Protein AF-A0A7Z7FRH4-F1 (afdb_monomer)

Secondary structure (DSSP, 8-state):
---SSPPPPS-TT--S-HHHHHHHHHHHTT---TT-SS-SSPPPHHHHHHHHHHHHTT--SPPPTT--HHHHHHHHHHHHHHH-HHHHH-SS---PPPTT-HHHHHHHHHHHHHHHHSSHHHHHHHHHHTT------

Organism: NCBI:txid1245441

InterPro domains:
  IPR001638 Solute-binding protein family 3/N-terminal domain of MltF [PF00497] (50-130)
  IPR015421 Pyridoxal phosphate-dependent transferase, major domain [G3DSA:3.40.640.10] (44-85)
  IPR015422 Pyridoxal phosphate-dependent transferase, small domain [G3DSA:3.90.1150.10] (22-43)
  IPR015424 Pyridoxal phosphate-dependent transferase [SSF53383] (10-85)

Mean predicted aligned error: 12.57 Å

Solvent-accessible surface area (backbone atoms only — not comparable to full-atom values): 8942 Å² total; per-residue (Å²): 138,81,75,98,65,80,84,80,65,95,65,79,81,66,79,81,55,68,66,58,56,52,52,50,53,23,60,77,65,74,44,87,70,84,78,61,95,63,82,95,69,84,75,64,65,70,56,55,52,50,50,55,49,40,53,73,70,62,68,76,64,86,65,54,94,92,48,52,65,68,61,53,51,54,49,51,50,50,45,30,69,78,67,42,42,46,78,78,52,45,90,73,92,66,82,91,73,68,89,88,47,62,69,61,50,51,52,50,54,52,52,53,52,50,38,65,74,69,43,51,54,58,55,51,32,44,74,78,51,49,90,53,85,79,74,82,130

Nearest PDB structures (foldseek):
  1u08-assembly1_A  TM=9.508E-01  e=5.634E-04  Escherichia coli

pLDDT: mean 85.14, std 12.74, range [41.38, 98.38]

Structure (mmCIF, N/CA/C/O backbone):
data_AF-A0A7Z7FRH4-F1
#
_entry.id   AF-A0A7Z7FRH4-F1
#
loop_
_atom_site.group_PDB
_atom_site.id
_atom_site.type_symbol
_atom_site.label_atom_id
_atom_site.label_alt_id
_atom_site.label_comp_id
_atom_site.label_asym_id
_atom_site.label_entity_id
_atom_site.label_seq_id
_atom_site.pdbx_PDB_ins_code
_atom_site.Cartn_x
_atom_site.Cartn_y
_atom_site.Cartn_z
_atom_site.occupancy
_atom_site.B_iso_or_equiv
_atom_site.auth_seq_id
_atom_site.auth_comp_id
_atom_site.auth_asym_id
_atom_site.auth_atom_id
_atom_site.pdbx_PDB_model_n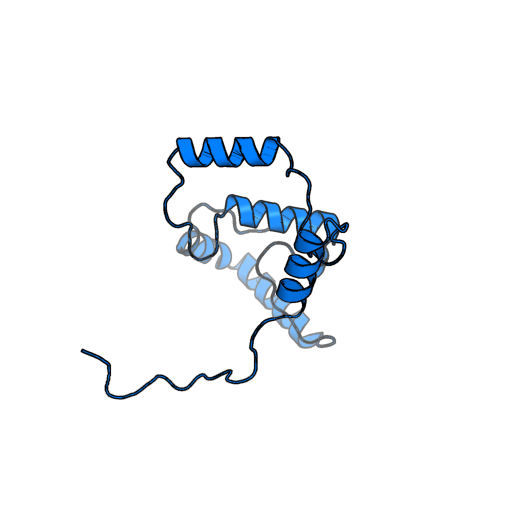um
ATOM 1 N N . MET A 1 1 ? 41.164 -10.348 5.155 1.00 49.09 1 MET A N 1
ATOM 2 C CA . MET A 1 1 ? 40.715 -11.434 6.054 1.00 49.09 1 MET A CA 1
ATOM 3 C C . MET A 1 1 ? 39.504 -12.111 5.427 1.00 49.09 1 MET A C 1
ATOM 5 O O . MET A 1 1 ? 38.505 -11.434 5.229 1.00 49.09 1 MET A O 1
ATOM 9 N N . ARG A 1 2 ? 39.592 -13.393 5.044 1.00 51.16 2 ARG A N 1
ATOM 10 C CA . ARG A 1 2 ? 38.414 -14.201 4.672 1.00 51.16 2 ARG A CA 1
ATOM 11 C C . ARG A 1 2 ? 37.950 -14.935 5.934 1.00 51.16 2 ARG A C 1
ATOM 13 O O . ARG A 1 2 ? 38.787 -15.520 6.613 1.00 51.16 2 ARG A O 1
ATOM 20 N N . SER A 1 3 ? 36.664 -14.834 6.273 1.00 68.31 3 SER A N 1
ATOM 21 C CA . SER A 1 3 ? 36.065 -15.547 7.413 1.00 68.31 3 SER A CA 1
ATOM 22 C C . SER A 1 3 ? 36.311 -17.055 7.285 1.00 68.31 3 SER A C 1
ATOM 24 O O . SER A 1 3 ? 36.199 -17.596 6.187 1.00 68.31 3 SER A O 1
ATOM 26 N N . ALA A 1 4 ? 36.630 -17.727 8.397 1.00 73.44 4 ALA A N 1
ATOM 27 C CA . ALA A 1 4 ? 36.929 -19.164 8.454 1.00 73.44 4 ALA A CA 1
ATOM 28 C C . ALA A 1 4 ? 35.704 -20.070 8.211 1.00 73.44 4 ALA A C 1
ATOM 30 O O . ALA A 1 4 ? 35.839 -21.286 8.128 1.00 73.44 4 ALA A O 1
ATOM 31 N N . THR A 1 5 ? 34.508 -19.493 8.086 1.00 77.25 5 THR A N 1
ATOM 32 C CA . THR A 1 5 ? 33.268 -20.210 7.778 1.00 77.25 5 THR A CA 1
ATOM 33 C C . THR A 1 5 ? 32.476 -19.439 6.729 1.00 77.25 5 THR A C 1
ATOM 35 O O . THR A 1 5 ? 32.120 -18.274 6.920 1.00 77.25 5 THR A O 1
ATOM 38 N N . ALA A 1 6 ? 32.220 -20.087 5.591 1.00 78.56 6 ALA A N 1
ATOM 39 C CA . ALA A 1 6 ? 31.243 -19.597 4.631 1.00 78.56 6 ALA A CA 1
ATOM 40 C C . ALA A 1 6 ? 29.837 -19.827 5.217 1.00 78.56 6 ALA A C 1
ATOM 42 O O . ALA A 1 6 ? 29.570 -20.926 5.712 1.00 78.56 6 ALA A O 1
ATOM 43 N N . PRO A 1 7 ? 28.942 -18.823 5.206 1.00 82.50 7 PRO A N 1
ATOM 44 C CA . PRO A 1 7 ? 27.584 -19.010 5.697 1.00 82.50 7 PRO A CA 1
ATOM 45 C C . PRO A 1 7 ? 26.859 -20.045 4.828 1.00 82.50 7 PRO A C 1
ATOM 47 O O . PRO A 1 7 ? 26.822 -19.924 3.605 1.00 82.50 7 PRO A O 1
ATOM 50 N N . CYS A 1 8 ? 26.282 -21.067 5.463 1.00 87.38 8 CYS A N 1
ATOM 51 C CA . CYS A 1 8 ? 25.450 -22.048 4.773 1.00 87.38 8 CYS A CA 1
ATOM 52 C C . CYS A 1 8 ? 24.086 -21.423 4.448 1.00 87.38 8 CYS A C 1
ATOM 54 O O . CYS A 1 8 ? 23.425 -20.871 5.333 1.00 87.38 8 CYS A O 1
ATOM 56 N N . SER A 1 9 ? 23.669 -21.491 3.181 1.00 89.50 9 SER A N 1
ATOM 57 C CA . SER A 1 9 ? 22.365 -20.973 2.765 1.00 89.50 9 SER A CA 1
ATOM 58 C C . SER A 1 9 ? 21.241 -21.809 3.375 1.00 89.50 9 SER A C 1
ATOM 60 O O . SER A 1 9 ? 21.254 -23.034 3.298 1.00 89.50 9 SER A O 1
ATOM 62 N N . LYS A 1 10 ? 20.215 -21.143 3.916 1.00 93.44 10 LYS A N 1
ATOM 63 C CA . LYS A 1 10 ? 18.950 -21.798 4.295 1.00 93.44 10 LYS A CA 1
ATOM 64 C C . LYS A 1 10 ? 18.085 -22.171 3.082 1.00 93.44 10 LYS A C 1
ATOM 66 O O . LYS A 1 10 ? 17.072 -22.837 3.254 1.00 93.44 10 LYS A O 1
ATOM 71 N N . LEU A 1 11 ? 18.458 -21.697 1.894 1.00 93.31 11 LEU A N 1
ATOM 72 C CA . LEU A 1 11 ? 17.781 -21.908 0.617 1.00 93.31 11 LEU A CA 1
ATOM 73 C C . LEU A 1 11 ? 18.853 -22.185 -0.457 1.00 93.31 11 LEU A C 1
ATOM 75 O O . LEU A 1 11 ? 19.160 -21.293 -1.248 1.00 93.31 11 LEU A O 1
ATOM 79 N N . PRO A 1 12 ? 19.523 -23.352 -0.438 1.00 90.75 12 PRO A N 1
ATOM 80 C CA . PRO A 1 12 ? 20.623 -23.629 -1.366 1.00 90.75 12 PRO A CA 1
ATOM 81 C C . PRO A 1 12 ? 20.161 -23.749 -2.829 1.00 90.75 12 PRO A C 1
ATOM 83 O O . PRO A 1 12 ? 20.930 -23.419 -3.725 1.00 90.75 12 PRO A O 1
ATOM 86 N N . ASP A 1 13 ? 18.898 -24.123 -3.063 1.00 90.06 13 ASP A N 1
ATOM 87 C CA . ASP A 1 13 ? 18.415 -24.531 -4.391 1.00 90.06 13 ASP A CA 1
ATOM 88 C C . ASP A 1 13 ? 17.539 -23.489 -5.116 1.00 90.06 13 ASP A C 1
ATOM 90 O O . ASP A 1 13 ? 17.054 -23.753 -6.211 1.00 90.06 13 ASP A O 1
ATOM 94 N N . VAL A 1 14 ? 17.293 -22.304 -4.536 1.00 89.31 14 VAL A N 1
ATOM 95 C CA . VAL A 1 14 ? 16.349 -21.325 -5.131 1.00 89.31 14 VAL A CA 1
ATOM 96 C C . VAL A 1 14 ? 16.890 -20.613 -6.376 1.00 89.31 14 VAL A C 1
ATOM 98 O O . VAL A 1 14 ? 16.093 -20.190 -7.207 1.00 89.31 14 VAL A O 1
ATOM 101 N N . GLY A 1 15 ? 18.218 -20.519 -6.523 1.00 86.69 15 GLY A N 1
ATOM 102 C CA . GLY A 1 15 ? 18.896 -20.056 -7.740 1.00 86.69 15 GLY A CA 1
ATOM 103 C C . GLY A 1 15 ? 18.320 -18.786 -8.393 1.00 86.69 15 GLY A C 1
ATOM 104 O O . GLY A 1 15 ? 17.819 -17.881 -7.725 1.00 86.69 15 GLY A O 1
ATOM 105 N N . THR A 1 16 ? 18.428 -18.719 -9.723 1.00 90.06 16 THR A N 1
ATOM 106 C CA . THR A 1 16 ? 17.837 -17.669 -10.571 1.00 90.06 16 THR A CA 1
ATOM 107 C C . THR A 1 16 ? 16.410 -18.050 -10.956 1.00 90.06 16 THR A C 1
ATOM 109 O O . THR A 1 16 ? 16.146 -19.196 -11.316 1.00 90.06 16 THR A O 1
ATOM 112 N N . THR A 1 17 ? 15.481 -17.091 -10.940 1.00 92.38 17 THR A N 1
ATOM 113 C CA . THR A 1 17 ? 14.088 -17.343 -11.335 1.00 92.38 17 THR A CA 1
ATOM 114 C C . THR A 1 17 ? 13.897 -17.253 -12.851 1.00 92.38 17 THR A C 1
ATOM 116 O O . THR A 1 17 ? 14.580 -16.497 -13.543 1.00 92.38 17 THR A O 1
ATOM 119 N N . ILE A 1 18 ? 12.908 -17.984 -13.376 1.00 92.50 18 ILE A N 1
ATOM 120 C CA . ILE A 1 18 ? 12.565 -17.983 -14.809 1.00 92.50 18 ILE A CA 1
ATOM 121 C C . ILE A 1 18 ? 12.225 -16.583 -15.351 1.00 92.50 18 ILE A C 1
ATOM 123 O O . ILE A 1 18 ? 12.494 -16.297 -16.513 1.00 92.50 18 ILE A O 1
ATOM 127 N N . PHE A 1 19 ? 11.701 -15.689 -14.504 1.00 93.38 19 PHE A N 1
ATOM 128 C CA . PHE A 1 19 ? 11.371 -14.307 -14.868 1.00 93.38 19 PHE A CA 1
ATOM 129 C C . PHE A 1 19 ? 12.604 -13.501 -15.290 1.00 93.38 19 PHE A C 1
ATOM 131 O O . PHE A 1 19 ? 12.517 -12.676 -16.196 1.00 93.38 19 PHE A O 1
ATOM 138 N N . ILE A 1 20 ? 13.759 -13.759 -14.666 1.00 92.19 20 ILE A N 1
ATOM 139 C CA . ILE A 1 20 ? 15.025 -13.114 -15.034 1.00 92.19 20 ILE A CA 1
ATOM 140 C C . ILE A 1 20 ? 15.495 -13.646 -16.390 1.00 92.19 20 ILE A C 1
ATOM 142 O O . ILE A 1 20 ? 15.820 -12.863 -17.277 1.00 92.19 20 ILE A O 1
ATOM 146 N N . VAL A 1 21 ? 15.476 -14.972 -16.564 1.00 93.88 21 VAL A N 1
ATOM 147 C CA . VAL A 1 21 ? 15.944 -15.637 -17.790 1.00 93.88 21 VAL A CA 1
ATOM 148 C C . VAL A 1 21 ? 15.111 -15.214 -19.001 1.00 93.88 21 VAL A C 1
ATOM 150 O O . VAL A 1 21 ? 15.666 -14.779 -20.005 1.00 93.88 21 VAL A O 1
ATOM 153 N N . ILE A 1 22 ? 13.780 -15.282 -18.904 1.00 93.81 22 ILE A N 1
ATOM 154 C CA . ILE A 1 22 ? 12.887 -14.879 -20.000 1.00 93.81 22 ILE A CA 1
ATOM 155 C C . ILE A 1 22 ? 12.976 -13.376 -20.259 1.00 93.81 22 ILE A C 1
ATOM 157 O O . ILE A 1 22 ? 12.980 -12.973 -21.418 1.00 93.81 22 ILE A O 1
ATOM 161 N N . GLY A 1 23 ? 13.080 -12.550 -19.214 1.00 92.69 23 GLY A N 1
ATOM 162 C CA . GLY A 1 23 ? 13.247 -11.108 -19.381 1.00 92.69 23 GLY A CA 1
ATOM 163 C C . GLY A 1 23 ? 14.520 -10.753 -20.153 1.00 92.69 23 GLY A C 1
ATOM 164 O O . GLY A 1 23 ? 14.470 -9.913 -21.050 1.00 92.69 23 GLY A O 1
ATOM 165 N N . GLN A 1 24 ? 15.634 -11.424 -19.850 1.00 93.75 24 GLN A N 1
ATOM 166 C CA . GLN A 1 24 ? 16.901 -11.229 -20.553 1.00 93.75 24 GLN A CA 1
ATOM 167 C C . GLN A 1 24 ? 16.821 -11.696 -22.013 1.00 93.75 24 GLN A C 1
ATOM 169 O O . GLN A 1 24 ? 17.162 -10.927 -22.906 1.00 93.75 24 GLN A O 1
ATOM 174 N N . ILE A 1 25 ? 16.304 -12.903 -22.265 1.00 95.50 25 ILE A N 1
ATOM 175 C CA . ILE A 1 25 ? 16.149 -13.436 -23.630 1.00 95.50 25 ILE A CA 1
ATOM 176 C C . ILE A 1 25 ? 15.210 -12.542 -24.454 1.00 95.50 25 ILE A C 1
ATOM 178 O O . ILE A 1 25 ? 15.487 -12.258 -25.615 1.00 95.50 25 ILE A O 1
ATOM 182 N N . ALA A 1 26 ? 14.117 -12.045 -23.865 1.00 95.56 26 ALA A N 1
ATOM 183 C CA . ALA A 1 26 ? 13.215 -11.130 -24.558 1.00 95.56 26 ALA A CA 1
ATOM 184 C C . ALA A 1 26 ? 13.926 -9.829 -24.973 1.00 95.56 26 ALA A C 1
ATOM 186 O O . ALA A 1 26 ? 13.740 -9.376 -26.097 1.00 95.56 26 ALA A O 1
ATOM 187 N N . ALA A 1 27 ? 14.775 -9.264 -24.108 1.00 93.25 27 ALA A N 1
ATOM 188 C CA . ALA A 1 27 ? 15.561 -8.075 -24.431 1.00 93.25 27 ALA A CA 1
ATOM 189 C C . ALA A 1 27 ? 16.636 -8.346 -25.501 1.00 93.25 27 ALA A C 1
ATOM 191 O O . ALA A 1 27 ? 16.780 -7.552 -26.426 1.00 93.25 27 ALA A O 1
ATOM 192 N N . GLU A 1 28 ? 17.357 -9.468 -25.403 1.00 96.81 28 GLU A N 1
ATOM 193 C CA . GLU A 1 28 ? 18.393 -9.869 -26.370 1.00 96.81 28 GLU A CA 1
ATOM 194 C C . GLU A 1 28 ? 17.840 -10.067 -27.786 1.00 96.81 28 GLU A C 1
ATOM 196 O O . GLU A 1 28 ? 18.532 -9.799 -28.766 1.00 96.81 28 GLU A O 1
ATOM 201 N N . HIS A 1 29 ? 16.591 -10.521 -27.895 1.00 96.50 29 HIS A N 1
ATOM 202 C CA . HIS A 1 29 ? 15.930 -10.790 -29.169 1.00 96.50 29 HIS A CA 1
ATOM 203 C C . HIS A 1 29 ? 14.957 -9.689 -29.612 1.00 96.50 29 HIS A C 1
ATOM 205 O O . HIS A 1 29 ? 14.191 -9.919 -30.548 1.00 96.50 29 HIS A O 1
ATOM 211 N N . GLU A 1 30 ? 14.948 -8.527 -28.946 1.00 94.81 30 GLU A N 1
ATOM 212 C CA . GLU A 1 30 ? 13.992 -7.433 -29.201 1.00 94.81 30 GLU A CA 1
ATOM 213 C C . GLU A 1 30 ? 12.523 -7.911 -29.227 1.00 94.81 30 GLU A C 1
ATOM 215 O O . GLU A 1 30 ? 11.668 -7.392 -29.946 1.00 94.81 30 GLU A O 1
ATOM 220 N N . ALA A 1 31 ? 12.215 -8.939 -28.435 1.00 95.75 31 ALA A N 1
ATOM 221 C CA . ALA A 1 31 ? 10.887 -9.516 -28.344 1.00 95.75 31 ALA A CA 1
ATOM 222 C C . ALA A 1 31 ? 10.015 -8.732 -27.354 1.00 95.75 31 ALA A C 1
ATOM 224 O O . ALA A 1 31 ? 10.481 -8.226 -26.331 1.00 95.75 31 ALA A O 1
ATOM 225 N N . LEU A 1 32 ? 8.704 -8.696 -27.613 1.00 92.19 32 LEU A N 1
ATOM 226 C CA . LEU A 1 32 ? 7.747 -8.119 -26.673 1.00 92.19 32 LEU A CA 1
ATOM 227 C C . LEU A 1 32 ? 7.691 -8.962 -25.389 1.00 92.19 32 LEU A C 1
ATOM 229 O O . LEU A 1 32 ? 7.320 -10.138 -25.411 1.00 92.19 32 LEU A O 1
ATOM 233 N N . ASN A 1 33 ? 8.019 -8.350 -24.254 1.00 91.50 33 ASN A N 1
ATOM 234 C CA . ASN A 1 33 ? 8.083 -9.048 -22.976 1.00 91.50 33 ASN A CA 1
ATOM 235 C C . ASN A 1 33 ? 6.725 -9.080 -22.250 1.00 91.50 33 ASN A C 1
ATOM 237 O O . ASN A 1 33 ? 6.442 -8.243 -21.398 1.00 91.50 33 ASN A O 1
ATOM 241 N N . LEU A 1 34 ? 5.914 -10.105 -22.526 1.00 90.81 34 LEU A N 1
ATOM 242 C CA . LEU A 1 34 ? 4.639 -10.349 -21.826 1.00 90.81 34 LEU A CA 1
ATOM 243 C C . LEU A 1 34 ? 4.790 -11.110 -20.495 1.00 90.81 34 LEU A C 1
ATOM 245 O O . LEU A 1 34 ? 3.798 -11.421 -19.839 1.00 90.81 34 LEU A O 1
ATOM 249 N N . SER A 1 35 ? 6.019 -11.452 -20.103 1.00 90.06 35 SER A N 1
ATOM 250 C CA . SER A 1 35 ? 6.293 -12.190 -18.862 1.00 90.06 35 SER A CA 1
ATOM 251 C C . SER A 1 35 ? 6.479 -11.283 -17.642 1.00 90.06 35 SER A C 1
ATOM 253 O O . SER A 1 35 ? 6.480 -11.765 -16.506 1.00 90.06 35 SER A O 1
ATOM 255 N N . GLN A 1 36 ? 6.656 -9.976 -17.861 1.00 90.12 36 GLN A N 1
ATOM 256 C CA . GLN A 1 36 ? 6.890 -9.013 -16.794 1.00 90.12 36 GLN A CA 1
ATOM 257 C C . GLN A 1 36 ? 5.615 -8.803 -15.959 1.00 90.12 36 GLN A C 1
ATOM 259 O O . GLN A 1 36 ? 4.550 -8.494 -16.477 1.00 90.12 36 GLN A O 1
ATOM 264 N N . GLY A 1 37 ? 5.736 -8.942 -14.635 1.00 91.81 37 GLY A N 1
ATOM 265 C CA . GLY A 1 37 ? 4.629 -8.760 -13.685 1.00 91.81 37 GLY A CA 1
ATOM 266 C C . GLY A 1 37 ? 4.392 -7.311 -13.242 1.00 91.81 37 GLY A C 1
ATOM 267 O O . GLY A 1 37 ? 3.739 -7.091 -12.223 1.00 91.81 37 GLY A O 1
ATOM 268 N N . THR A 1 38 ? 4.959 -6.332 -13.948 1.00 91.50 38 THR A N 1
ATOM 269 C CA . THR A 1 38 ? 4.832 -4.900 -13.649 1.00 91.50 38 THR A CA 1
ATOM 270 C C . THR A 1 38 ? 4.305 -4.152 -14.868 1.00 91.50 38 THR A C 1
ATOM 272 O O . THR A 1 38 ? 4.700 -4.493 -15.979 1.00 91.50 38 THR A O 1
ATOM 275 N N . PRO A 1 39 ? 3.461 -3.125 -14.681 1.00 93.00 39 PRO A N 1
ATOM 276 C CA . PRO A 1 39 ? 3.068 -2.233 -15.765 1.00 93.00 39 PRO A CA 1
ATOM 277 C C . PRO A 1 39 ? 4.266 -1.557 -16.442 1.00 93.00 39 PRO A C 1
ATOM 279 O O . PRO A 1 39 ? 5.228 -1.191 -15.765 1.00 93.00 39 PRO A O 1
ATOM 282 N N . ASP A 1 40 ? 4.162 -1.333 -17.749 1.00 90.69 40 ASP A N 1
ATOM 283 C CA . ASP A 1 40 ? 5.124 -0.599 -18.586 1.00 90.69 40 ASP A CA 1
ATOM 284 C C . ASP A 1 40 ? 4.716 0.869 -18.830 1.00 90.69 40 ASP A C 1
ATOM 286 O O . ASP A 1 40 ? 5.373 1.600 -19.569 1.00 90.69 40 ASP A O 1
ATOM 290 N N . PHE A 1 41 ? 3.647 1.327 -18.174 1.00 93.75 41 PHE A N 1
ATOM 291 C CA . PHE A 1 41 ? 3.130 2.691 -18.252 1.00 93.75 41 PHE A CA 1
ATOM 292 C C . PHE A 1 41 ? 3.346 3.478 -16.953 1.00 93.75 41 PHE A C 1
ATOM 294 O O . PHE A 1 41 ? 3.508 2.923 -15.864 1.00 93.75 41 PHE A O 1
ATOM 301 N N . ALA A 1 42 ? 3.324 4.808 -17.065 1.00 94.94 42 ALA A N 1
ATOM 302 C CA . ALA A 1 42 ? 3.481 5.706 -15.926 1.00 94.94 42 ALA A CA 1
ATOM 303 C C . ALA A 1 42 ? 2.274 5.642 -14.962 1.00 94.94 42 ALA A C 1
ATOM 305 O O . ALA A 1 42 ? 1.135 5.494 -15.413 1.00 94.94 42 ALA A O 1
ATOM 306 N N . PRO A 1 43 ? 2.486 5.795 -13.640 1.00 95.94 43 PRO A N 1
ATOM 307 C CA . PRO A 1 43 ? 1.389 5.921 -12.684 1.00 95.94 43 PRO A CA 1
ATOM 308 C C . PRO A 1 43 ? 0.613 7.233 -12.891 1.00 95.94 43 PRO A C 1
ATOM 310 O O . PRO A 1 43 ? 1.042 8.117 -13.630 1.00 95.94 43 PRO A O 1
ATOM 313 N N . ASP A 1 44 ? -0.509 7.383 -12.185 1.00 97.62 44 ASP A N 1
ATOM 314 C CA . ASP A 1 44 ? -1.293 8.624 -12.172 1.00 97.62 44 ASP A CA 1
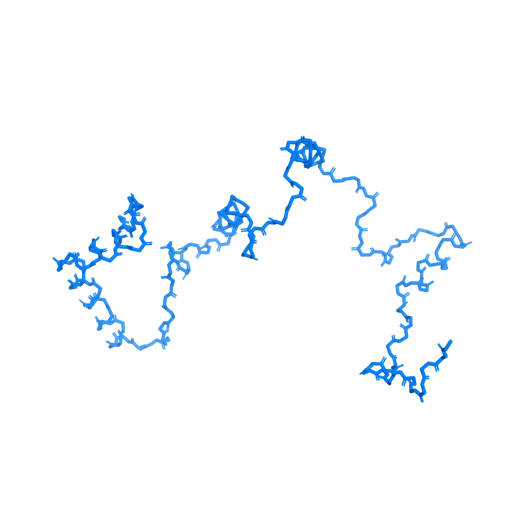ATOM 315 C C . ASP A 1 44 ? -0.399 9.845 -11.829 1.00 97.62 44 ASP A C 1
ATOM 317 O O . ASP A 1 44 ? 0.227 9.854 -10.760 1.00 97.62 44 ASP A O 1
ATOM 321 N N . PRO A 1 45 ? -0.331 10.885 -12.688 1.00 97.88 45 PRO A N 1
ATOM 322 C CA . PRO A 1 45 ? 0.477 12.079 -12.441 1.00 97.88 45 PRO A CA 1
ATOM 323 C C . PRO A 1 45 ? 0.180 12.762 -11.101 1.00 97.88 45 PRO A C 1
ATOM 325 O O . PRO A 1 45 ? 1.098 13.273 -10.457 1.00 97.88 45 PRO A O 1
ATOM 328 N N . ALA A 1 46 ? -1.071 12.729 -10.631 1.00 98.12 46 ALA A N 1
ATOM 329 C CA . ALA A 1 46 ? -1.438 13.320 -9.345 1.00 98.12 46 ALA A CA 1
ATOM 330 C C . ALA A 1 46 ? -0.726 12.629 -8.169 1.00 98.12 46 ALA A C 1
ATOM 332 O O . ALA A 1 46 ? -0.369 13.279 -7.179 1.00 98.12 46 ALA A O 1
ATOM 333 N N . LEU A 1 47 ? -0.476 11.318 -8.278 1.00 97.06 47 LEU A N 1
ATOM 334 C CA . LEU A 1 47 ? 0.280 10.566 -7.279 1.00 97.06 47 LEU A CA 1
ATOM 335 C C . LEU A 1 47 ? 1.755 10.977 -7.279 1.00 97.06 47 LEU A C 1
ATOM 337 O O . LEU A 1 47 ? 2.328 11.184 -6.209 1.00 97.06 47 LEU A O 1
ATOM 341 N N . VAL A 1 48 ? 2.354 11.129 -8.462 1.00 98.00 48 VAL A N 1
ATOM 342 C CA . VAL A 1 48 ? 3.756 11.554 -8.608 1.00 98.00 48 VAL A CA 1
ATOM 343 C C . VAL A 1 48 ? 3.964 12.937 -7.991 1.00 98.00 48 VAL A C 1
ATOM 345 O O . VAL A 1 48 ? 4.861 13.113 -7.163 1.00 98.00 48 VAL A O 1
ATOM 348 N N . GLU A 1 49 ? 3.086 13.890 -8.306 1.00 98.38 49 GLU A N 1
ATOM 349 C CA . GLU A 1 49 ? 3.142 15.243 -7.741 1.00 98.38 49 GLU A CA 1
ATOM 350 C C . GLU A 1 49 ? 2.939 15.253 -6.221 1.00 98.38 49 GLU A C 1
ATOM 352 O O . GLU A 1 49 ? 3.644 15.961 -5.498 1.00 98.38 49 GLU A O 1
ATOM 357 N N . SER A 1 50 ? 2.030 14.420 -5.706 1.00 97.44 50 SER A N 1
ATOM 358 C CA . SER A 1 50 ? 1.796 14.297 -4.261 1.00 97.44 50 SER A CA 1
ATOM 359 C C . SER A 1 50 ? 3.034 13.784 -3.518 1.00 97.44 50 SER A C 1
ATOM 361 O O . SER A 1 50 ? 3.371 14.298 -2.448 1.00 97.44 50 SER A O 1
ATOM 363 N N . VAL A 1 51 ? 3.746 12.806 -4.091 1.00 97.38 51 VAL A N 1
ATOM 364 C CA . VAL A 1 51 ? 5.016 12.308 -3.537 1.00 97.38 51 VAL A CA 1
ATOM 365 C C . VAL A 1 51 ? 6.082 13.402 -3.583 1.00 97.38 51 VAL A C 1
ATOM 367 O O . VAL A 1 51 ? 6.719 13.675 -2.564 1.00 97.38 51 VAL A O 1
ATOM 370 N N . ALA A 1 52 ? 6.236 14.087 -4.721 1.00 98.12 52 ALA A N 1
ATOM 371 C CA . ALA A 1 52 ? 7.204 15.173 -4.871 1.00 98.12 52 ALA A CA 1
ATOM 372 C C . ALA A 1 52 ? 6.952 16.321 -3.878 1.00 98.12 52 ALA A C 1
ATOM 374 O O . ALA A 1 52 ? 7.896 16.890 -3.318 1.00 98.12 52 ALA A O 1
ATOM 375 N N . LEU A 1 53 ? 5.686 16.664 -3.633 1.00 98.25 53 LEU A N 1
ATOM 376 C CA . LEU A 1 53 ? 5.296 17.652 -2.632 1.00 98.25 53 LEU A CA 1
ATOM 377 C C . LEU A 1 53 ? 5.659 17.189 -1.218 1.00 98.25 53 LEU A C 1
ATOM 379 O O . LEU A 1 53 ? 6.281 17.949 -0.477 1.00 98.25 53 LEU A O 1
ATOM 383 N N . ALA A 1 54 ? 5.326 15.949 -0.850 1.00 96.81 54 ALA A N 1
ATOM 384 C CA . ALA A 1 54 ? 5.623 15.415 0.477 1.00 96.81 54 ALA A CA 1
ATOM 385 C C . ALA A 1 54 ? 7.135 15.368 0.757 1.00 96.81 54 ALA A C 1
ATOM 387 O O . ALA A 1 54 ? 7.584 15.765 1.838 1.00 96.81 54 ALA A O 1
ATOM 388 N N . THR A 1 55 ? 7.929 14.957 -0.236 1.00 97.69 55 THR A N 1
ATOM 389 C CA . THR A 1 55 ? 9.392 14.933 -0.141 1.00 97.69 55 THR A CA 1
ATOM 390 C C . THR A 1 55 ? 9.974 16.334 0.031 1.00 97.69 55 THR A C 1
ATOM 392 O O . THR A 1 55 ? 10.808 16.540 0.919 1.00 97.69 55 THR A O 1
ATOM 395 N N . ARG A 1 56 ? 9.511 17.319 -0.755 1.00 98.38 56 ARG A N 1
ATOM 396 C CA . ARG A 1 56 ? 9.916 18.731 -0.605 1.00 98.38 56 ARG A CA 1
ATOM 397 C C . ARG A 1 56 ? 9.458 19.335 0.725 1.00 98.38 56 ARG A C 1
ATOM 399 O O . ARG A 1 56 ? 10.173 20.153 1.291 1.00 98.38 56 ARG A O 1
ATOM 406 N N . GLY A 1 57 ? 8.318 18.888 1.249 1.00 97.62 57 GLY A N 1
ATOM 407 C CA . GLY A 1 57 ? 7.789 19.261 2.563 1.00 97.62 57 GLY A CA 1
ATOM 408 C C . GLY A 1 57 ? 8.534 18.647 3.754 1.00 97.62 57 GLY A C 1
ATOM 409 O O . GLY A 1 57 ? 8.147 18.876 4.896 1.00 97.62 57 GLY A O 1
ATOM 410 N N . GLY A 1 58 ? 9.595 17.867 3.523 1.00 96.75 58 GLY A N 1
ATOM 411 C CA . GLY A 1 58 ? 10.421 17.300 4.591 1.00 96.75 58 GLY A CA 1
ATOM 412 C C . GLY A 1 58 ? 9.866 16.018 5.219 1.00 96.75 58 GLY A C 1
ATOM 413 O O . GLY A 1 58 ? 10.410 15.551 6.223 1.00 96.75 58 GLY A O 1
ATOM 414 N N . HIS A 1 59 ? 8.842 15.392 4.628 1.00 95.75 59 HIS A N 1
ATOM 415 C CA . HIS A 1 59 ? 8.274 14.118 5.092 1.00 95.75 59 HIS A CA 1
ATOM 416 C C . HIS A 1 59 ? 9.149 12.901 4.717 1.00 95.75 59 HIS A C 1
ATOM 418 O O . HIS A 1 59 ? 8.666 11.907 4.186 1.00 95.75 59 HIS A O 1
ATOM 424 N N . ASN A 1 60 ? 10.450 12.974 5.019 1.00 96.88 60 ASN A N 1
ATOM 425 C CA . ASN A 1 60 ? 11.482 12.004 4.613 1.00 96.88 60 ASN A CA 1
ATOM 426 C C . ASN A 1 60 ? 12.032 11.178 5.789 1.00 96.88 60 ASN A C 1
ATOM 428 O O . ASN A 1 60 ? 13.094 10.562 5.699 1.00 96.88 60 ASN A O 1
ATOM 432 N N . ARG A 1 61 ? 11.358 11.227 6.941 1.00 95.00 61 ARG A N 1
ATOM 433 C CA . ARG A 1 61 ? 11.718 10.463 8.144 1.00 95.00 61 ARG A CA 1
ATOM 434 C C . ARG A 1 61 ? 10.815 9.244 8.261 1.00 95.00 61 ARG A C 1
ATOM 436 O O . ARG A 1 61 ? 9.810 9.141 7.563 1.00 95.00 61 ARG A O 1
ATOM 443 N N . TYR A 1 62 ? 11.176 8.329 9.156 1.00 96.94 62 TYR A N 1
ATOM 444 C CA . TYR A 1 62 ? 10.368 7.143 9.401 1.00 96.94 62 TYR A CA 1
ATOM 445 C C . TYR A 1 62 ? 8.912 7.508 9.684 1.00 96.94 62 TYR A C 1
ATOM 447 O O . TYR A 1 62 ? 8.612 8.346 10.537 1.00 96.94 62 TYR A O 1
ATOM 455 N N . ALA A 1 63 ? 8.013 6.835 8.972 1.00 94.75 63 ALA A N 1
ATOM 456 C CA . ALA A 1 63 ? 6.612 6.802 9.334 1.00 94.75 63 ALA A CA 1
ATOM 457 C C . ALA A 1 63 ? 6.439 6.106 10.701 1.00 94.75 63 ALA A C 1
ATOM 459 O O . ALA A 1 63 ? 7.311 5.340 11.127 1.00 94.75 63 ALA A O 1
ATOM 460 N N . PRO A 1 64 ? 5.305 6.320 11.390 1.00 95.88 64 PRO A N 1
ATOM 461 C CA . PRO A 1 64 ? 4.945 5.513 12.551 1.00 95.88 64 PRO A CA 1
ATOM 462 C C . PRO A 1 64 ? 4.987 4.016 12.216 1.00 95.88 64 PRO A C 1
ATOM 464 O O . PRO A 1 64 ? 4.663 3.640 11.093 1.00 95.88 64 PRO A O 1
ATOM 467 N N . MET A 1 65 ? 5.308 3.160 13.192 1.00 95.69 65 MET A N 1
ATOM 468 C CA . MET A 1 65 ? 5.445 1.706 12.985 1.00 95.69 65 MET A CA 1
ATOM 469 C C . MET A 1 65 ? 4.208 1.076 12.325 1.00 95.69 65 MET A C 1
ATOM 471 O O . MET A 1 65 ? 4.330 0.283 11.401 1.00 95.69 65 MET A O 1
ATOM 475 N N . ALA A 1 66 ? 3.009 1.493 12.741 1.00 94.06 66 ALA A N 1
ATOM 476 C CA . ALA A 1 66 ? 1.756 1.015 12.157 1.00 94.06 66 ALA A CA 1
ATOM 477 C C . ALA A 1 66 ? 1.449 1.604 10.762 1.00 94.06 66 ALA A C 1
ATOM 479 O O . ALA A 1 66 ? 0.463 1.222 10.144 1.00 94.06 66 ALA A O 1
ATOM 480 N N . GLY A 1 67 ? 2.235 2.566 10.281 1.00 93.00 67 GLY A N 1
ATOM 481 C CA . GLY A 1 67 ? 1.941 3.399 9.118 1.00 93.00 67 GLY A CA 1
ATOM 482 C C . GLY A 1 67 ? 1.247 4.719 9.474 1.00 93.00 67 GLY A C 1
ATOM 483 O O . GLY A 1 67 ? 0.663 4.890 10.554 1.00 93.00 67 GLY A O 1
ATOM 484 N N . VAL A 1 68 ? 1.308 5.673 8.541 1.00 94.81 68 VAL A N 1
ATOM 485 C CA . VAL A 1 68 ? 0.728 7.018 8.685 1.00 94.81 68 VAL A CA 1
ATOM 486 C C . VAL A 1 68 ? -0.789 6.927 8.893 1.00 94.81 68 VAL A C 1
ATOM 488 O O . VAL A 1 68 ? -1.484 6.204 8.181 1.00 94.81 68 VAL A O 1
ATOM 491 N N . ALA A 1 69 ? -1.309 7.660 9.882 1.00 92.19 69 ALA A N 1
ATOM 492 C CA . ALA A 1 69 ? -2.715 7.574 10.279 1.00 92.19 69 ALA A CA 1
ATOM 493 C C . ALA A 1 69 ? -3.689 7.957 9.155 1.00 92.19 69 ALA A C 1
ATOM 495 O O . ALA A 1 69 ? -4.676 7.255 8.958 1.00 92.19 69 ALA A O 1
ATOM 496 N N . SER A 1 70 ? 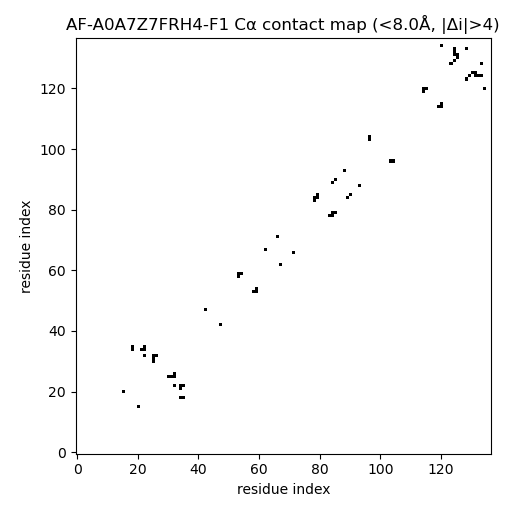-3.388 9.013 8.390 1.00 92.62 70 SER A N 1
ATOM 497 C CA . SER A 1 70 ? -4.211 9.435 7.249 1.00 92.62 70 SER A CA 1
ATOM 498 C C . SER A 1 70 ? -4.355 8.318 6.215 1.00 92.62 70 SER A C 1
ATOM 500 O O . SER A 1 70 ? -5.473 7.960 5.863 1.00 92.62 70 SER A O 1
ATOM 502 N N . LEU A 1 71 ? -3.244 7.686 5.820 1.00 94.81 71 LEU A N 1
ATOM 503 C CA . LEU A 1 71 ? -3.255 6.566 4.878 1.00 94.81 71 LEU A CA 1
ATOM 504 C C . LEU A 1 71 ? -4.089 5.389 5.401 1.00 94.81 71 LEU A C 1
ATOM 506 O O . LEU A 1 71 ? -4.907 4.838 4.667 1.00 94.81 71 LEU A O 1
ATOM 510 N N . ARG A 1 72 ? -3.923 5.014 6.675 1.00 93.75 72 ARG A N 1
ATOM 511 C CA . ARG A 1 72 ? -4.705 3.922 7.279 1.00 93.75 72 ARG A CA 1
ATOM 512 C C . ARG A 1 72 ? -6.205 4.209 7.286 1.00 93.75 72 ARG A C 1
ATOM 514 O O . ARG A 1 72 ? -6.984 3.309 6.981 1.00 93.75 72 ARG A O 1
ATOM 521 N N . ASN A 1 73 ? -6.603 5.437 7.609 1.00 91.56 73 ASN A N 1
ATOM 522 C CA . ASN A 1 73 ? -8.011 5.831 7.632 1.00 91.56 73 ASN A CA 1
ATOM 523 C C . ASN A 1 73 ? -8.615 5.790 6.221 1.00 91.56 73 ASN A C 1
ATOM 525 O O . ASN A 1 73 ? -9.646 5.153 6.022 1.00 91.56 73 ASN A O 1
ATOM 529 N N . THR A 1 74 ? -7.922 6.347 5.224 1.00 94.44 74 THR A N 1
ATOM 530 C CA . THR A 1 74 ? -8.360 6.302 3.820 1.00 94.44 74 THR A CA 1
ATOM 531 C C . THR A 1 74 ? -8.456 4.868 3.288 1.00 94.44 74 THR A C 1
ATOM 533 O O . THR A 1 74 ? -9.391 4.533 2.561 1.00 94.44 74 THR A O 1
ATOM 536 N N . LEU A 1 75 ? -7.535 3.978 3.675 1.00 92.88 75 LEU A N 1
ATOM 537 C CA . LEU A 1 75 ? -7.624 2.556 3.327 1.00 92.88 75 LEU A CA 1
ATOM 538 C C . LEU A 1 75 ? -8.844 1.884 3.972 1.00 92.88 75 LEU A C 1
ATOM 540 O O . LEU A 1 75 ? -9.539 1.123 3.299 1.00 92.88 75 LEU A O 1
ATOM 544 N N . ALA A 1 76 ? -9.132 2.171 5.244 1.00 89.38 76 ALA A N 1
ATOM 545 C CA . ALA A 1 76 ? -10.310 1.638 5.926 1.00 89.38 76 ALA A CA 1
ATOM 546 C C . ALA A 1 76 ? -11.615 2.097 5.253 1.00 89.38 76 ALA A C 1
ATOM 548 O O . ALA A 1 76 ? -12.512 1.281 5.030 1.00 89.38 76 ALA A O 1
ATOM 549 N N . GLU A 1 77 ? -11.699 3.370 4.866 1.00 91.12 77 GLU A N 1
ATOM 550 C CA . GLU A 1 77 ? -12.825 3.925 4.108 1.00 91.12 77 GLU A CA 1
ATOM 551 C C . GLU A 1 77 ? -12.971 3.259 2.738 1.00 91.12 77 GLU A C 1
ATOM 553 O O . GLU A 1 77 ? -14.062 2.795 2.402 1.00 91.12 77 GLU A O 1
ATOM 558 N N . LYS A 1 78 ? -11.875 3.118 1.979 1.00 94.19 78 LYS A N 1
ATOM 559 C CA . LYS A 1 78 ? -11.869 2.422 0.682 1.00 94.19 78 LYS A CA 1
ATOM 560 C C . LYS A 1 78 ? -12.369 0.984 0.814 1.00 94.19 78 LYS A C 1
ATOM 562 O O . LYS A 1 78 ? -13.210 0.554 0.028 1.00 94.19 78 LYS A O 1
ATOM 567 N N . MET A 1 79 ? -11.890 0.245 1.814 1.00 92.50 79 MET A N 1
ATOM 568 C CA . MET A 1 79 ? -12.354 -1.120 2.087 1.00 92.50 79 MET A CA 1
ATOM 569 C C . MET A 1 79 ? -13.837 -1.147 2.474 1.00 92.50 79 MET A C 1
ATOM 571 O O . MET A 1 79 ? -14.584 -2.017 2.023 1.00 92.50 79 MET A O 1
ATOM 575 N N . GLY A 1 80 ? -14.27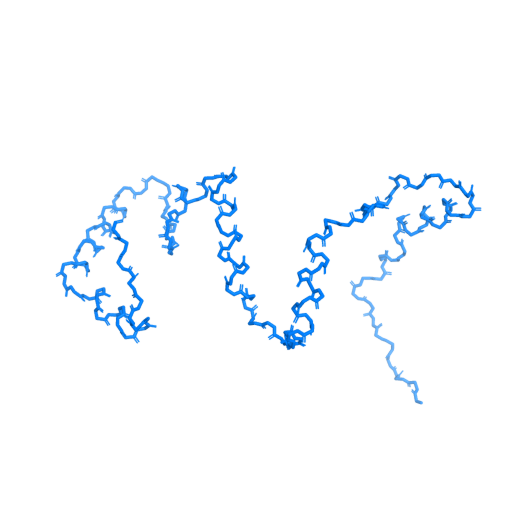4 -0.174 3.275 1.00 88.81 80 GLY A N 1
ATOM 576 C CA . GLY A 1 80 ? -15.672 0.002 3.651 1.00 88.81 80 GLY A CA 1
ATOM 577 C C . GLY A 1 80 ? -16.577 0.288 2.454 1.00 88.81 80 GLY A C 1
ATOM 578 O O . GLY A 1 80 ? -17.686 -0.243 2.417 1.00 88.81 80 GLY A O 1
ATOM 579 N N . HIS A 1 81 ? -16.102 1.079 1.492 1.00 91.56 81 HIS A N 1
ATOM 580 C CA . HIS A 1 81 ? -16.816 1.429 0.266 1.00 91.56 81 HIS A CA 1
ATOM 581 C C . HIS A 1 81 ? -16.887 0.257 -0.721 1.00 91.56 81 HIS A C 1
ATOM 583 O O . HIS A 1 81 ? -17.972 -0.078 -1.185 1.00 91.56 81 HIS A O 1
ATOM 589 N N . LEU A 1 82 ? -15.755 -0.398 -1.002 1.00 93.94 82 LEU A N 1
ATOM 590 C CA . LEU A 1 82 ? -15.680 -1.474 -1.997 1.00 93.94 82 LEU A CA 1
ATOM 591 C C . LEU A 1 82 ? -16.332 -2.777 -1.527 1.00 93.94 82 LEU A C 1
ATOM 593 O O . LEU A 1 82 ? -16.932 -3.488 -2.327 1.00 93.94 82 LEU A O 1
ATOM 597 N N . TYR A 1 83 ? -16.207 -3.102 -0.239 1.00 89.75 83 TYR A N 1
ATOM 598 C CA . TYR A 1 83 ? -16.554 -4.434 0.270 1.00 89.75 83 TYR A CA 1
ATOM 599 C C . TYR A 1 83 ? -17.536 -4.408 1.442 1.00 89.75 83 TYR A C 1
ATOM 601 O O . TYR A 1 83 ? -17.839 -5.452 2.017 1.00 89.75 83 TYR A O 1
ATOM 609 N N . GLY A 1 84 ? -18.020 -3.231 1.853 1.00 84.88 84 GLY A N 1
ATOM 610 C CA . GLY A 1 84 ? -18.950 -3.126 2.976 1.00 84.88 84 GLY A CA 1
ATOM 611 C C . GLY A 1 84 ? -18.364 -3.621 4.302 1.00 84.88 84 GLY A C 1
ATOM 612 O O . GLY A 1 84 ? -19.127 -4.013 5.183 1.00 84.88 84 GLY A O 1
ATOM 613 N N . THR A 1 85 ? -17.035 -3.616 4.472 1.00 73.88 85 THR A N 1
ATOM 614 C CA . THR A 1 85 ? -16.366 -4.188 5.659 1.00 73.88 85 THR A CA 1
ATOM 615 C C . THR A 1 85 ? -16.868 -3.596 6.971 1.00 73.88 85 THR A C 1
ATOM 617 O O . THR A 1 85 ? -16.955 -4.314 7.959 1.00 73.88 85 THR A O 1
ATOM 620 N N . HIS A 1 86 ? -17.288 -2.328 6.983 1.00 69.44 86 HIS A N 1
ATOM 621 C CA . HIS A 1 86 ? -17.912 -1.687 8.144 1.00 69.44 86 HIS A CA 1
ATOM 622 C C . HIS A 1 86 ? -19.199 -2.389 8.615 1.00 69.44 86 HIS A C 1
ATOM 624 O O . HIS A 1 86 ? -19.518 -2.328 9.798 1.00 69.44 86 HIS A O 1
ATOM 630 N N . LYS A 1 87 ? -19.938 -3.069 7.726 1.00 65.00 87 LYS A N 1
ATOM 631 C CA . LYS A 1 87 ? -21.131 -3.858 8.086 1.00 65.00 87 LYS A CA 1
ATOM 632 C C . LYS A 1 87 ? -20.763 -5.202 8.706 1.00 65.00 87 LYS A C 1
ATOM 634 O O . LYS A 1 87 ? -21.508 -5.719 9.527 1.00 65.00 87 LYS A O 1
ATOM 639 N N . ILE A 1 88 ? -19.629 -5.766 8.291 1.00 62.94 88 ILE A N 1
ATOM 640 C CA . ILE A 1 88 ? -19.169 -7.093 8.716 1.00 62.94 88 ILE A CA 1
ATOM 641 C C . ILE A 1 88 ? -18.377 -6.997 10.025 1.00 62.94 88 ILE A C 1
ATOM 643 O O . ILE A 1 88 ? -18.558 -7.817 10.918 1.00 62.94 88 ILE A O 1
ATOM 647 N N . LEU A 1 89 ? -17.507 -5.993 10.140 1.00 64.06 89 LEU A N 1
ATOM 648 C CA . LEU A 1 89 ? -16.594 -5.808 11.268 1.00 64.06 89 LEU A CA 1
ATOM 649 C C . LEU A 1 89 ? -17.066 -4.721 12.251 1.00 64.06 89 LEU A C 1
ATOM 651 O O . LEU A 1 89 ? -16.552 -4.648 13.360 1.00 64.06 89 LEU A O 1
ATOM 655 N N . GLY A 1 90 ? -18.054 -3.896 11.888 1.00 58.66 90 GLY A N 1
ATOM 656 C CA . GLY A 1 90 ? -18.452 -2.722 12.672 1.00 58.66 90 GLY A CA 1
ATOM 657 C C . GLY A 1 90 ? -17.469 -1.548 12.538 1.00 58.66 90 GLY A C 1
ATOM 658 O O . GLY A 1 90 ? -16.370 -1.684 11.998 1.00 58.66 90 GLY A O 1
ATOM 659 N N . LYS A 1 91 ? -17.864 -0.362 13.024 1.00 58.47 91 LYS A N 1
ATOM 660 C CA . LYS A 1 91 ? -16.937 0.764 13.241 1.00 58.47 91 LYS A CA 1
ATOM 661 C C . LYS A 1 91 ? -16.271 0.585 14.612 1.00 58.47 91 LYS A C 1
ATOM 663 O O . LYS A 1 91 ? -16.966 0.613 15.622 1.00 58.47 91 LYS A O 1
ATOM 668 N N . GLY A 1 92 ? -14.946 0.423 14.653 1.00 62.97 92 GLY A N 1
ATOM 669 C CA . GLY A 1 92 ? -14.169 0.320 15.897 1.00 62.97 92 GLY A CA 1
ATOM 670 C C . GLY A 1 92 ? -13.488 -1.037 16.101 1.00 62.97 92 GLY A C 1
ATOM 671 O O . GLY A 1 92 ? -13.128 -1.714 15.142 1.00 62.97 92 GLY A O 1
ATOM 672 N N . ILE A 1 93 ? -13.263 -1.408 17.364 1.00 58.41 93 ILE A N 1
ATOM 673 C CA . ILE A 1 93 ? -12.652 -2.688 17.749 1.00 58.41 93 ILE A CA 1
ATOM 674 C C . ILE A 1 93 ? -13.736 -3.771 17.727 1.00 58.41 93 ILE A C 1
ATOM 676 O O . ILE A 1 93 ? -14.710 -3.689 18.474 1.00 58.41 93 ILE A O 1
ATOM 680 N N . ALA A 1 94 ? -13.558 -4.789 16.885 1.00 60.88 94 ALA A N 1
ATOM 681 C CA . ALA A 1 94 ? -14.454 -5.937 16.801 1.00 60.88 94 ALA A CA 1
ATOM 682 C C . ALA A 1 94 ? -13.957 -7.081 17.695 1.00 60.88 94 ALA A C 1
ATOM 684 O O . ALA A 1 94 ? -12.780 -7.439 17.664 1.00 60.88 94 ALA A O 1
ATOM 685 N N . LEU A 1 95 ? -14.863 -7.691 18.459 1.00 66.62 95 LEU A N 1
ATOM 686 C CA . LEU A 1 95 ? -14.624 -8.944 19.175 1.00 66.62 95 LEU A CA 1
ATOM 687 C C . LEU A 1 95 ? -15.358 -10.069 18.442 1.00 66.62 95 LEU A C 1
ATOM 689 O O . LEU A 1 95 ? -16.580 -10.036 18.301 1.00 66.62 95 LEU A O 1
ATOM 693 N N . GLY A 1 96 ? -14.609 -11.058 17.956 1.00 69.56 96 GLY A N 1
ATOM 694 C CA . GLY A 1 96 ? -15.178 -12.241 17.317 1.00 69.56 96 GLY A CA 1
ATOM 695 C C . GLY A 1 96 ? -15.777 -13.187 18.356 1.00 69.56 96 GLY A C 1
ATOM 696 O O . GLY A 1 96 ? -15.057 -13.702 19.207 1.00 69.56 96 GLY A O 1
ATOM 697 N N . LEU A 1 97 ? -17.085 -13.437 18.277 1.00 79.12 97 LEU A N 1
ATOM 698 C CA . LEU A 1 97 ? -17.762 -14.477 19.058 1.00 79.12 97 LEU A CA 1
ATOM 699 C C . LEU A 1 97 ? -17.940 -15.744 18.216 1.00 79.12 97 LEU A C 1
ATOM 701 O O . LEU A 1 97 ? -18.067 -15.679 16.991 1.00 79.12 97 LEU A O 1
ATOM 70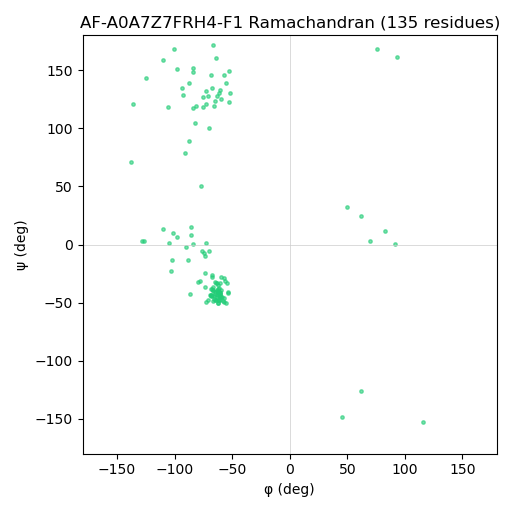5 N N . ARG A 1 98 ? -17.975 -16.912 18.870 1.00 84.12 98 ARG A N 1
ATOM 706 C CA . ARG A 1 98 ? -18.242 -18.186 18.192 1.00 84.12 98 ARG A CA 1
ATOM 707 C C . ARG A 1 98 ? -19.633 -18.150 17.552 1.00 84.12 98 ARG A C 1
ATOM 709 O O . ARG A 1 98 ? -20.619 -17.804 18.198 1.00 84.12 98 ARG A O 1
ATOM 716 N N . LYS A 1 99 ? -19.716 -18.530 16.275 1.00 79.50 99 LYS A N 1
ATOM 717 C CA . LYS A 1 99 ? -20.980 -18.590 15.529 1.00 79.50 99 LYS A CA 1
ATOM 718 C C . LYS A 1 99 ? -21.953 -19.564 16.216 1.00 79.50 99 LYS A C 1
ATOM 720 O O . LYS A 1 99 ? -21.598 -20.722 16.415 1.00 79.50 99 LYS A O 1
ATOM 725 N N . GLY A 1 100 ? -23.157 -19.089 16.545 1.00 85.81 100 GLY A N 1
ATOM 726 C CA . GLY A 1 100 ? -24.227 -19.873 17.183 1.00 85.81 100 GLY A CA 1
ATOM 727 C C . GLY A 1 100 ? -24.260 -19.840 18.716 1.00 85.81 100 GLY A C 1
ATOM 728 O O . GLY A 1 100 ? -25.126 -20.477 19.302 1.00 85.81 100 GLY A O 1
ATOM 729 N N . ASP A 1 101 ? -23.352 -19.117 19.381 1.00 88.56 101 ASP A N 1
ATOM 730 C CA . ASP A 1 101 ? -23.374 -18.972 20.845 1.00 88.56 101 ASP A CA 1
ATOM 731 C C . ASP A 1 101 ? -24.189 -17.740 21.283 1.00 88.56 101 ASP A C 1
ATOM 733 O O . ASP A 1 101 ? -23.655 -16.670 21.606 1.00 88.56 101 ASP A O 1
ATOM 737 N N . ASP A 1 102 ? -25.515 -17.888 21.272 1.00 88.56 102 ASP A N 1
ATOM 738 C CA . ASP A 1 102 ? -26.447 -16.814 21.635 1.00 88.56 102 ASP A CA 1
ATOM 739 C C . ASP A 1 102 ? -26.379 -16.449 23.126 1.00 88.56 102 ASP A C 1
ATOM 741 O O . ASP A 1 102 ? -26.600 -15.293 23.497 1.00 88.56 102 ASP A O 1
ATOM 745 N N . ALA A 1 103 ? -26.003 -17.401 23.985 1.00 89.38 103 ALA A N 1
ATOM 746 C CA . ALA A 1 103 ? -25.851 -17.172 25.418 1.00 89.38 103 ALA A CA 1
ATOM 747 C C . ALA A 1 103 ? -24.659 -16.250 25.712 1.00 89.38 103 ALA A C 1
ATOM 749 O O . ALA A 1 103 ? -24.779 -15.306 26.504 1.00 89.38 103 ALA A O 1
ATOM 750 N N . LEU A 1 104 ? -23.515 -16.483 25.061 1.00 86.69 104 LEU A N 1
ATOM 751 C CA . LEU A 1 104 ? -22.349 -15.614 25.191 1.00 86.69 104 LEU A CA 1
ATOM 752 C C . LEU A 1 104 ? -22.615 -14.233 24.582 1.00 86.69 104 LEU A C 1
ATOM 754 O O . LEU A 1 104 ? -22.262 -13.221 25.193 1.00 86.69 104 LEU A O 1
ATOM 758 N N . LYS A 1 105 ? -23.303 -14.177 23.435 1.00 86.12 105 LYS A N 1
ATOM 759 C CA . LYS A 1 105 ? -23.731 -12.916 22.812 1.00 86.12 105 LYS A CA 1
ATOM 760 C C . LYS A 1 105 ? -24.628 -12.092 23.743 1.00 86.12 105 LYS A C 1
ATOM 762 O O . LYS A 1 105 ? -24.397 -10.895 23.909 1.00 86.12 105 LYS A O 1
ATOM 767 N N . ALA A 1 106 ? -25.609 -12.720 24.393 1.00 89.25 106 ALA A N 1
ATOM 768 C CA . ALA A 1 106 ? -26.504 -12.046 25.334 1.00 89.25 106 ALA A CA 1
ATOM 769 C C . ALA A 1 106 ? -25.751 -11.491 26.554 1.00 89.25 106 ALA A C 1
ATOM 771 O O . ALA A 1 106 ? -25.959 -10.338 26.938 1.00 89.25 106 ALA A O 1
ATOM 772 N N . LYS A 1 107 ? -24.827 -12.275 27.128 1.00 89.75 107 LYS A N 1
ATOM 773 C CA . LYS A 1 107 ? -23.980 -11.833 28.249 1.00 89.75 107 LYS A CA 1
ATOM 774 C C . LYS A 1 107 ? -23.105 -10.639 27.870 1.00 89.75 107 LYS A C 1
ATOM 776 O O . LYS A 1 107 ? -23.036 -9.677 28.632 1.00 89.75 107 LYS A O 1
ATOM 781 N N . TRP A 1 108 ? -22.484 -10.677 26.691 1.00 87.12 108 TRP A N 1
ATOM 782 C CA . TRP A 1 108 ? -21.686 -9.564 26.173 1.00 87.12 108 TRP A CA 1
ATOM 783 C C . TRP A 1 108 ? -22.520 -8.299 25.984 1.00 87.12 108 TRP A C 1
ATOM 785 O O . TRP A 1 108 ? -22.131 -7.239 26.470 1.00 87.12 108 TRP A O 1
ATOM 795 N N . ASN A 1 109 ? -23.695 -8.405 25.361 1.00 84.88 109 ASN A N 1
ATOM 796 C CA . ASN A 1 109 ? -24.589 -7.261 25.174 1.00 84.88 109 ASN A CA 1
ATOM 797 C C . ASN A 1 109 ? -25.037 -6.655 26.514 1.00 84.88 109 ASN A C 1
ATOM 799 O O . ASN A 1 109 ? -25.030 -5.434 26.669 1.00 84.88 109 ASN A O 1
ATOM 803 N N . ALA A 1 110 ? -25.367 -7.492 27.503 1.00 89.06 110 ALA A N 1
ATOM 804 C CA . ALA A 1 110 ? -25.738 -7.034 28.840 1.00 89.06 110 ALA A CA 1
ATOM 805 C C . ALA A 1 110 ? -24.573 -6.331 29.562 1.00 89.06 110 ALA A C 1
ATOM 807 O O . ALA A 1 110 ? -24.775 -5.295 30.197 1.00 89.06 110 ALA A O 1
ATOM 808 N N . ALA A 1 111 ? -23.350 -6.860 29.447 1.00 86.19 111 ALA A N 1
ATOM 809 C CA . ALA A 1 111 ? -22.155 -6.249 30.028 1.00 86.19 111 ALA A CA 1
ATOM 810 C C . ALA A 1 111 ? -21.828 -4.896 29.375 1.00 86.19 111 ALA A C 1
ATOM 812 O O . ALA A 1 111 ? -21.585 -3.919 30.082 1.00 86.19 111 ALA A O 1
ATOM 813 N N . ILE A 1 112 ? -21.895 -4.812 28.041 1.00 82.69 112 ILE A N 1
ATOM 814 C CA . ILE A 1 112 ? -21.713 -3.556 27.298 1.00 82.69 112 ILE A CA 1
ATOM 815 C C . ILE A 1 112 ? -22.776 -2.531 27.715 1.00 82.69 112 ILE A C 1
ATOM 817 O O . ILE A 1 112 ? -22.442 -1.369 27.942 1.00 82.69 112 ILE A O 1
ATOM 821 N N . GLY A 1 113 ? -24.036 -2.954 27.867 1.00 83.19 113 GLY A N 1
ATOM 822 C CA . GLY A 1 113 ? -25.117 -2.098 28.360 1.00 83.19 113 GLY A CA 1
ATOM 823 C C . GLY A 1 113 ? -24.813 -1.510 29.740 1.00 83.19 113 GLY A C 1
ATOM 824 O O . GLY A 1 113 ? -24.873 -0.294 29.908 1.00 83.19 113 GLY A O 1
ATOM 825 N N . LYS A 1 114 ? -24.392 -2.351 30.695 1.00 86.88 114 LYS A N 1
ATOM 826 C CA . LYS A 1 114 ? -24.008 -1.908 32.047 1.00 86.88 114 LYS A CA 1
ATOM 827 C C . LYS A 1 114 ? -22.838 -0.923 32.036 1.00 86.88 114 LYS A C 1
ATOM 829 O O . LYS A 1 114 ? -22.903 0.099 32.710 1.00 86.88 114 LYS A O 1
ATOM 834 N N . LEU A 1 115 ? -21.803 -1.195 31.241 1.00 81.31 115 LEU A N 1
ATOM 835 C CA . LEU A 1 115 ? -20.627 -0.324 31.124 1.00 81.31 115 LEU A CA 1
ATOM 836 C C . LEU A 1 115 ? -20.967 1.051 30.528 1.00 81.31 115 LEU A C 1
ATOM 838 O O . LEU A 1 115 ? -20.359 2.054 30.909 1.00 81.31 115 LEU A O 1
ATOM 842 N N . LYS A 1 116 ? -21.943 1.116 29.610 1.00 77.31 116 LYS A N 1
ATOM 843 C CA . LYS A 1 116 ? -22.451 2.387 29.073 1.00 77.31 116 LYS A CA 1
ATOM 844 C C . LYS A 1 116 ? -23.217 3.189 30.132 1.00 77.31 116 LYS A C 1
ATOM 846 O O . LYS A 1 116 ? -23.065 4.405 30.176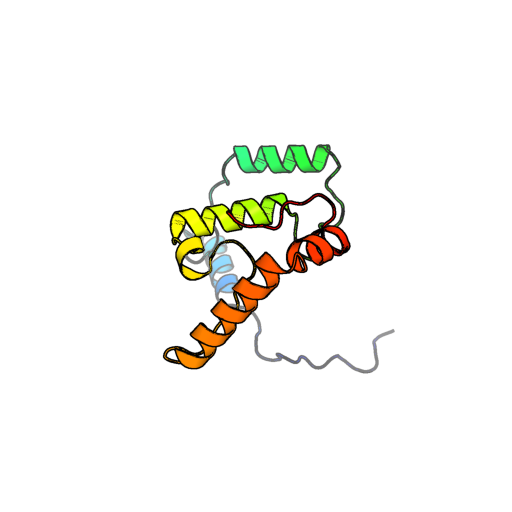 1.00 77.31 116 LYS A O 1
ATOM 851 N N . THR A 1 117 ? -23.997 2.531 30.993 1.00 82.25 117 THR A N 1
ATOM 852 C CA . THR A 1 117 ? -24.797 3.200 32.039 1.00 82.25 117 THR A CA 1
ATOM 853 C C . THR A 1 117 ? -23.997 3.602 33.279 1.00 82.25 117 THR A C 1
ATOM 855 O O . THR A 1 117 ? -24.300 4.623 33.882 1.00 82.25 117 THR A O 1
ATOM 858 N N . ASP A 1 118 ? -22.967 2.836 33.643 1.00 82.69 118 ASP A N 1
ATOM 859 C CA . ASP A 1 118 ? -22.098 3.075 34.813 1.00 82.69 118 ASP A CA 1
ATOM 860 C C . ASP A 1 118 ? -21.081 4.216 34.569 1.00 82.69 118 ASP A C 1
ATOM 862 O O . ASP A 1 118 ? -20.326 4.632 35.439 1.00 82.69 118 ASP A O 1
ATOM 866 N N . GLY A 1 119 ? -21.012 4.757 33.348 1.00 78.44 119 GLY A N 1
ATOM 867 C CA . GLY A 1 119 ? -20.060 5.822 33.017 1.00 78.44 119 GLY A CA 1
ATOM 868 C C . GLY A 1 119 ? -18.595 5.360 32.988 1.00 78.44 119 GLY A C 1
ATOM 869 O O . GLY A 1 119 ? -17.709 6.163 32.682 1.00 78.44 119 GLY A O 1
ATOM 870 N N . THR A 1 120 ? -18.325 4.066 33.200 1.00 81.50 120 THR A N 1
ATOM 871 C CA . THR A 1 120 ? -16.998 3.444 33.085 1.00 81.50 120 THR A CA 1
ATOM 872 C C . THR A 1 120 ? -16.374 3.729 31.723 1.00 81.50 120 THR A C 1
ATOM 874 O O . THR A 1 120 ? -15.192 4.054 31.637 1.00 81.50 120 THR A O 1
ATOM 877 N N . VAL A 1 121 ? -17.176 3.671 30.652 1.00 75.31 121 VAL A N 1
ATOM 878 C CA . VAL A 1 121 ? -16.726 3.979 29.284 1.00 75.31 121 VAL A CA 1
ATOM 879 C C . VAL A 1 121 ? -16.233 5.423 29.181 1.00 75.31 121 VAL A C 1
ATOM 881 O O . VAL A 1 121 ? -15.197 5.669 28.573 1.00 75.31 121 VAL A O 1
ATOM 884 N N . LYS A 1 122 ? -16.919 6.372 29.825 1.00 75.75 122 LYS A N 1
ATOM 885 C CA . LYS A 1 122 ? -16.533 7.789 29.829 1.00 75.75 122 LYS A CA 1
ATOM 886 C C . LYS A 1 122 ? -15.239 8.012 30.620 1.00 75.75 122 LYS A C 1
ATOM 888 O O . LYS A 1 122 ? -14.346 8.702 30.138 1.00 75.75 122 LYS A O 1
ATOM 893 N N . SER A 1 123 ? -15.108 7.372 31.785 1.00 81.00 123 SER A N 1
ATOM 894 C CA . SER A 1 123 ? -13.898 7.431 32.623 1.00 81.00 123 SER A CA 1
ATOM 895 C C . SER A 1 123 ? -12.669 6.846 31.914 1.00 81.00 123 SER A C 1
ATOM 897 O O . SER A 1 123 ? -11.626 7.498 31.820 1.00 81.00 123 SER A O 1
ATOM 899 N N . LEU A 1 124 ? -12.797 5.638 31.355 1.00 80.38 124 LEU A N 1
ATOM 900 C CA . LEU A 1 124 ? -11.717 4.982 30.615 1.00 80.38 124 LEU A CA 1
ATOM 901 C C . LEU A 1 124 ? -11.402 5.726 29.312 1.00 80.38 124 LEU A C 1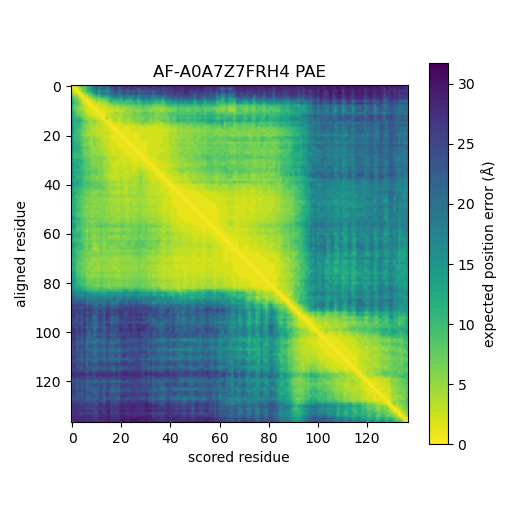
ATOM 903 O O . LEU A 1 124 ? -10.233 5.885 28.968 1.00 80.38 124 LEU A O 1
ATOM 907 N N . GLY A 1 125 ? -12.425 6.236 28.626 1.00 75.81 125 GLY A N 1
ATOM 908 C CA . GLY A 1 125 ? -12.271 7.076 27.444 1.00 75.81 125 GLY A CA 1
ATOM 909 C C . GLY A 1 125 ? -11.405 8.294 27.709 1.00 75.81 125 GLY A C 1
ATOM 910 O O . GLY A 1 125 ? -10.411 8.506 27.020 1.00 75.81 125 GLY A O 1
ATOM 911 N N . GLN A 1 126 ? -11.716 9.031 28.772 1.00 79.31 126 GLN A N 1
ATOM 912 C CA . GLN A 1 126 ? -10.961 10.220 29.145 1.00 79.31 126 GLN A CA 1
ATOM 913 C C . GLN A 1 126 ? -9.528 9.891 29.591 1.00 79.31 126 GLN A C 1
ATOM 915 O O . GLN A 1 126 ? -8.599 10.621 29.252 1.00 79.31 126 GLN A O 1
ATOM 920 N N . LYS A 1 127 ? -9.325 8.764 30.289 1.00 82.62 127 LYS A N 1
ATOM 921 C CA . LYS A 1 127 ? -7.999 8.315 30.744 1.00 82.62 127 LYS A CA 1
ATOM 922 C C . LYS A 1 127 ? -7.067 7.910 29.598 1.00 82.62 127 LYS A C 1
ATOM 924 O O . LYS A 1 127 ? -5.885 8.238 29.644 1.00 82.62 127 LYS A O 1
ATOM 929 N N . TYR A 1 128 ? -7.569 7.163 28.616 1.00 77.31 128 TYR A N 1
ATOM 930 C CA . TYR A 1 128 ? -6.728 6.553 27.577 1.00 77.31 128 TYR A CA 1
ATOM 931 C C . TYR A 1 128 ? -6.772 7.288 26.231 1.00 77.31 128 TYR A C 1
ATOM 933 O O . TYR A 1 128 ? -5.829 7.168 25.453 1.00 77.31 128 TYR A O 1
ATOM 941 N N . PHE A 1 129 ? -7.830 8.058 25.957 1.00 72.50 129 PHE A N 1
ATOM 942 C CA . PHE A 1 129 ? -8.064 8.706 24.659 1.00 72.50 129 PHE A CA 1
ATOM 943 C C . PHE A 1 129 ? -8.340 10.221 24.754 1.00 72.50 129 PHE A C 1
ATOM 945 O O . PHE A 1 129 ? -8.579 10.868 23.729 1.00 72.50 129 PHE A O 1
ATOM 952 N N . GLY A 1 130 ? -8.278 10.812 25.955 1.00 75.75 130 GLY A N 1
ATOM 953 C CA . GLY A 1 130 ? -8.433 12.254 26.171 1.00 75.75 130 GLY A CA 1
ATOM 954 C C . GLY A 1 130 ? -9.809 12.780 25.744 1.00 75.75 130 GLY A C 1
ATOM 955 O O . GLY A 1 130 ? -10.834 12.259 26.171 1.00 75.75 130 GLY A O 1
ATOM 956 N N . ASN A 1 131 ? -9.832 13.807 24.886 1.00 66.69 131 ASN A N 1
ATOM 957 C CA . ASN A 1 131 ? -11.065 14.434 24.376 1.00 66.69 131 ASN A CA 1
ATOM 958 C C . ASN A 1 131 ? -11.653 13.735 23.136 1.00 66.69 131 ASN A C 1
ATOM 960 O O . ASN A 1 131 ? -12.567 14.260 22.501 1.00 66.69 131 ASN A O 1
ATOM 964 N N . THR A 1 132 ? -11.126 12.573 22.752 1.00 58.28 132 THR A N 1
ATOM 965 C CA . THR A 1 132 ? -11.640 11.828 21.599 1.00 58.28 132 THR A CA 1
ATOM 966 C C . THR A 1 132 ? -12.983 11.202 21.967 1.00 58.28 132 THR A C 1
ATOM 968 O O . THR A 1 132 ? -13.057 10.411 22.908 1.00 58.28 132 THR A O 1
ATOM 971 N N . ASN A 1 133 ? -14.055 11.533 21.238 1.00 58.59 133 ASN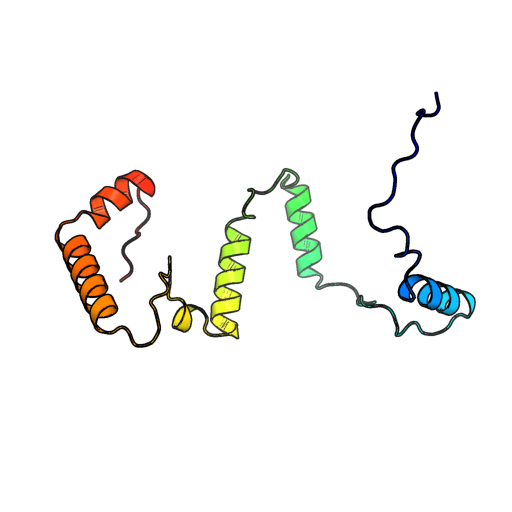 A N 1
ATOM 972 C CA . ASN A 1 133 ? -15.356 10.906 21.459 1.00 58.59 133 ASN A CA 1
ATOM 973 C C . ASN A 1 133 ? -15.304 9.439 20.998 1.00 58.59 133 ASN A C 1
ATOM 975 O O . ASN A 1 133 ? -15.364 9.143 19.808 1.00 58.59 133 ASN A O 1
ATOM 979 N N . ILE A 1 134 ? -15.145 8.530 21.959 1.00 60.25 134 ILE A N 1
ATOM 980 C CA . ILE A 1 134 ? -1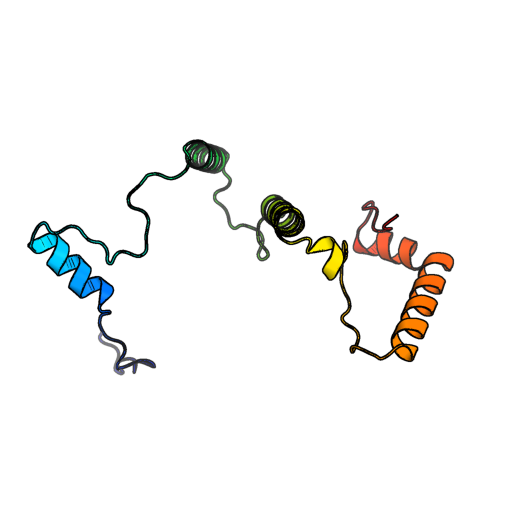5.106 7.075 21.744 1.00 60.25 134 ILE A CA 1
ATOM 981 C C . ILE A 1 134 ? -16.489 6.415 21.841 1.00 60.25 134 ILE A C 1
ATOM 983 O O . ILE A 1 134 ? -16.620 5.201 21.685 1.00 60.25 134 ILE A O 1
ATOM 987 N N . SER A 1 135 ? -17.521 7.201 22.138 1.00 54.81 135 SER A N 1
ATOM 988 C CA . SER A 1 135 ? -18.902 6.739 22.201 1.00 54.81 135 SER A CA 1
ATOM 989 C C . SER A 1 135 ? -19.441 6.732 20.775 1.00 54.81 135 SER A C 1
ATOM 991 O O . SER A 1 135 ? -19.697 7.788 20.208 1.00 54.81 135 SER A O 1
ATOM 993 N N . ALA A 1 136 ? -19.563 5.550 20.170 1.00 51.25 136 ALA A N 1
ATOM 994 C CA . ALA A 1 136 ? -20.338 5.417 18.943 1.00 51.25 136 ALA A CA 1
ATOM 995 C C . ALA A 1 136 ? -21.813 5.716 19.263 1.00 51.25 136 ALA A C 1
ATOM 997 O O . ALA A 1 136 ? -22.369 5.082 20.169 1.00 51.25 136 ALA A O 1
ATOM 998 N N . GLU A 1 137 ? -22.392 6.687 18.552 1.00 41.38 137 GLU A N 1
ATOM 999 C CA . GLU A 1 137 ? -23.847 6.821 18.383 1.00 41.38 137 GLU A CA 1
ATOM 1000 C C . GLU A 1 137 ? -24.419 5.580 17.688 1.00 41.38 137 GLU A C 1
ATOM 1002 O O . GLU A 1 137 ? -23.779 5.086 16.724 1.00 41.38 137 GLU A O 1
#

Foldseek 3Di:
DDDPDDDDDPCPDPPDDPLVVLVVVCVVVVHDDPSDPDDPDDDDVVVVVVVVVCVVVVVPDDAPPVGDPVVVVVVVVVCCVPPVVCVVQNPDHRDDDDPPCVVVVVVVVVVVVVCVVVCVCVVVCCVPPNPDPPDDD

Radius of gyration: 26.41 Å; Cα contacts (8 Å, |Δi|>4): 38; chains: 1; bounding box: 67×44×64 Å

Sequence (137 aa):
MRSATAPCSKLPDVGTTIFIVIGQIAAEHEALNLSQGTPDFAPDPALVESVALATRGGHNRYAPMAGVASLRNTLAEKMGHLYGTHKILGKGIALGLRKGDDALKAKWNAAIGKLKTDGTVKSLGQKYFGNTNISAE